Protein AF-A0A2V8SHE8-F1 (afdb_monomer)

pLDDT: mean 88.87, std 11.91, range [57.66, 98.12]

Sequence (48 aa):
MDRQPQQPSQPGSPPLDILILAAGLGTRMRSSTAKVLHKLGGRPLIAH

Mean predicted aligned error: 8.82 Å

Radius of gyration: 21.79 Å; Cα contacts (8 Å, |Δi|>4): 26; chains: 1; bounding box: 30×23×67 Å

Secondary structure (DSSP, 8-state):
---PPPPP-PPPPPP-----------GGG--SS-GGGSEETTEEGGG-

Structure (mmCIF, N/CA/C/O backbone):
data_AF-A0A2V8SHE8-F1
#
_entry.id   AF-A0A2V8SHE8-F1
#
loop_
_atom_site.group_PDB
_atom_site.id
_atom_site.type_symbol
_atom_site.label_atom_id
_atom_site.label_alt_id
_atom_site.label_comp_id
_atom_site.label_asym_id
_atom_site.label_entity_id
_atom_site.label_seq_id
_atom_site.pdbx_PDB_ins_code
_atom_site.Cartn_x
_atom_site.Cartn_y
_atom_site.Cartn_z
_atom_site.occupancy
_atom_site.B_iso_or_equiv
_atom_site.auth_seq_id
_atom_site.auth_comp_id
_atom_site.auth_asym_id
_atom_site.auth_atom_id
_atom_site.pdbx_PDB_model_num
ATOM 1 N N . MET A 1 1 ? 4.164 -14.900 -55.609 1.00 57.66 1 MET A N 1
ATOM 2 C CA . MET A 1 1 ? 5.277 -15.448 -54.794 1.00 57.66 1 MET A CA 1
ATOM 3 C C . MET A 1 1 ? 5.631 -14.336 -53.826 1.00 57.66 1 MET A C 1
ATOM 5 O O . MET A 1 1 ? 6.563 -13.576 -54.056 1.00 57.66 1 MET A O 1
ATOM 9 N N . ASP A 1 2 ? 4.775 -14.156 -52.823 1.00 66.06 2 ASP A N 1
ATOM 10 C CA . ASP A 1 2 ? 4.709 -12.927 -52.034 1.00 66.06 2 ASP A CA 1
ATOM 11 C C . ASP A 1 2 ? 5.508 -13.126 -50.749 1.00 66.06 2 ASP A C 1
ATOM 13 O O . ASP A 1 2 ? 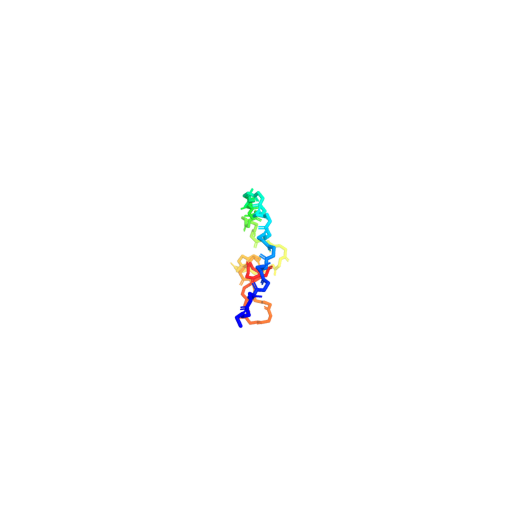5.102 -13.867 -49.854 1.00 66.06 2 ASP A O 1
ATOM 17 N N . ARG A 1 3 ? 6.699 -12.520 -50.672 1.00 69.56 3 ARG A N 1
ATOM 18 C CA . ARG A 1 3 ? 7.466 -12.488 -49.424 1.00 69.56 3 ARG A CA 1
ATOM 19 C C . ARG A 1 3 ? 6.732 -11.570 -48.452 1.00 69.56 3 ARG A C 1
ATOM 21 O O . ARG A 1 3 ? 6.707 -10.359 -48.654 1.00 69.56 3 ARG A O 1
ATOM 28 N N . GLN A 1 4 ? 6.150 -12.141 -47.400 1.00 66.69 4 GLN A N 1
ATOM 29 C CA . GLN A 1 4 ? 5.686 -11.357 -46.260 1.00 66.69 4 GLN A CA 1
ATOM 30 C C . GLN A 1 4 ? 6.867 -10.572 -45.663 1.00 66.69 4 GLN A C 1
ATOM 32 O O . GLN A 1 4 ? 7.939 -11.154 -45.459 1.00 66.69 4 GLN A O 1
ATOM 37 N N . PRO A 1 5 ? 6.700 -9.270 -45.381 1.00 69.62 5 PRO A N 1
ATOM 38 C CA . PRO A 1 5 ? 7.719 -8.494 -44.694 1.00 69.62 5 PRO A CA 1
ATOM 39 C C . PRO A 1 5 ? 7.885 -9.043 -43.275 1.00 69.62 5 PRO A C 1
ATOM 41 O O . PRO A 1 5 ? 6.928 -9.113 -42.505 1.00 69.62 5 PRO A O 1
ATOM 44 N N . GLN A 1 6 ? 9.105 -9.460 -42.938 1.00 69.88 6 GLN A N 1
ATOM 45 C CA . GLN A 1 6 ? 9.435 -9.873 -41.581 1.00 69.88 6 GLN A CA 1
ATOM 46 C C . GLN A 1 6 ? 9.347 -8.650 -40.665 1.00 69.88 6 GLN A C 1
ATOM 48 O O . GLN A 1 6 ? 10.012 -7.640 -40.901 1.00 69.88 6 GLN A O 1
ATOM 53 N N . GLN A 1 7 ? 8.486 -8.725 -39.648 1.00 67.81 7 GLN A N 1
ATOM 54 C CA . GLN A 1 7 ? 8.404 -7.702 -38.612 1.00 67.81 7 GLN A CA 1
ATOM 55 C C . GLN A 1 7 ? 9.760 -7.595 -37.901 1.00 67.81 7 GLN A C 1
ATOM 57 O O . GLN A 1 7 ? 10.358 -8.629 -37.590 1.00 67.81 7 GLN A O 1
ATOM 62 N N . PRO A 1 8 ? 10.253 -6.376 -37.624 1.00 68.31 8 PRO A N 1
ATOM 63 C CA . PRO A 1 8 ? 11.478 -6.207 -36.864 1.00 68.31 8 PRO A CA 1
ATOM 64 C C . PRO A 1 8 ? 11.292 -6.836 -35.481 1.00 68.31 8 PRO A C 1
ATOM 66 O O . PRO A 1 8 ? 10.380 -6.475 -34.736 1.00 68.31 8 PRO A O 1
ATOM 69 N N . SER A 1 9 ? 12.158 -7.790 -35.148 1.00 69.31 9 SER A N 1
ATOM 70 C CA . SER A 1 9 ? 12.276 -8.350 -33.808 1.00 69.31 9 SER A CA 1
ATOM 71 C C . SER A 1 9 ? 12.625 -7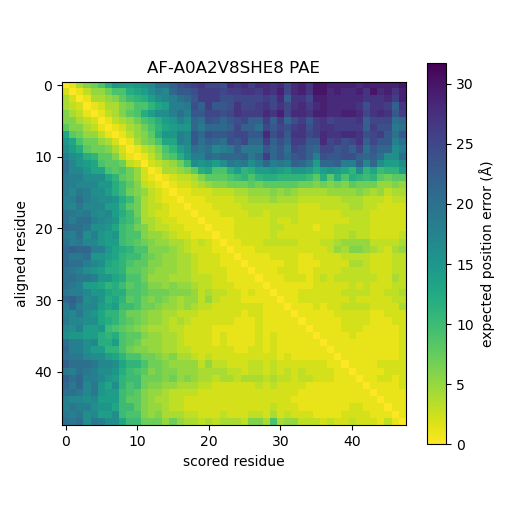.216 -32.849 1.00 69.31 9 SER A C 1
ATOM 73 O O . SER A 1 9 ? 13.745 -6.701 -32.889 1.00 69.31 9 SER A O 1
ATOM 75 N N . GLN A 1 10 ? 11.667 -6.778 -32.029 1.00 74.38 10 GLN A N 1
ATOM 76 C CA . GLN A 1 10 ? 11.966 -5.787 -31.004 1.00 74.38 10 GLN A CA 1
ATOM 77 C C . GLN A 1 10 ? 13.031 -6.363 -30.061 1.00 74.38 10 GLN A C 1
ATOM 79 O O . GLN A 1 10 ? 12.880 -7.504 -29.614 1.00 74.38 10 GLN A O 1
ATOM 84 N N . PRO A 1 11 ? 14.113 -5.622 -29.765 1.00 72.75 11 PRO A N 1
ATOM 85 C CA . PRO A 1 11 ? 15.068 -6.055 -28.759 1.00 72.75 11 PRO A CA 1
ATOM 86 C C . PRO A 1 11 ? 14.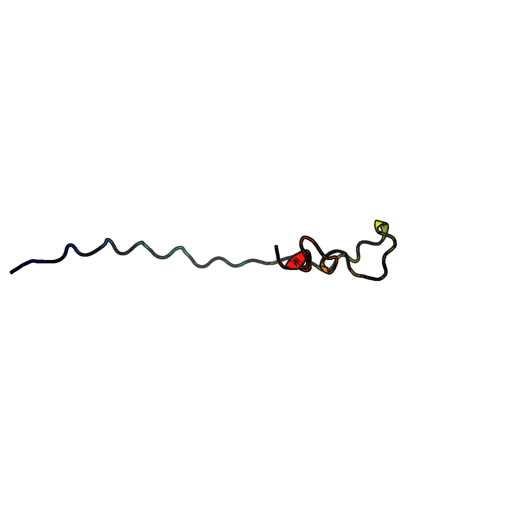329 -6.196 -27.424 1.00 72.75 11 PRO A C 1
ATOM 88 O O . PRO A 1 11 ? 13.657 -5.266 -26.979 1.00 72.75 11 PRO A O 1
ATOM 91 N N . GLY A 1 12 ? 14.416 -7.380 -26.813 1.00 79.06 12 GLY A N 1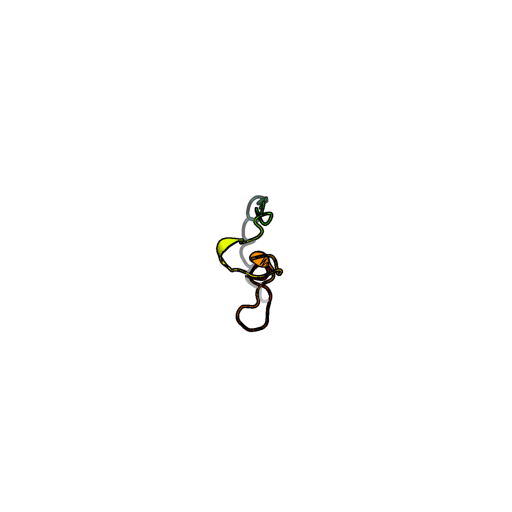
ATOM 92 C CA . GLY A 1 12 ? 13.833 -7.626 -25.499 1.00 79.06 12 GLY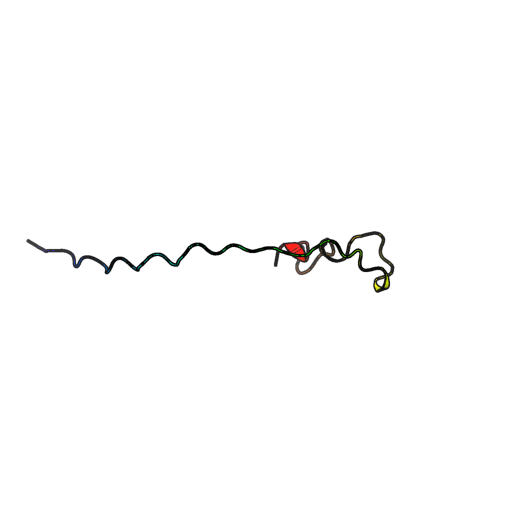 A CA 1
ATOM 93 C C . GLY A 1 12 ? 14.408 -6.642 -24.486 1.00 79.06 12 GLY A C 1
ATOM 94 O O . GLY A 1 12 ? 15.622 -6.438 -24.437 1.00 79.06 12 GLY A O 1
ATOM 95 N N . SER A 1 13 ? 13.543 -5.997 -23.705 1.00 83.00 13 SER A N 1
ATOM 96 C CA . SER A 1 13 ? 13.983 -5.133 -22.611 1.00 83.00 13 SER A CA 1
ATOM 97 C C . SER A 1 13 ? 14.848 -5.937 -21.630 1.00 83.00 13 SER A C 1
ATOM 99 O O . SER A 1 13 ? 14.562 -7.117 -21.405 1.00 83.00 13 SER A O 1
ATOM 101 N N . PRO A 1 14 ? 15.898 -5.335 -21.042 1.00 85.88 14 PRO A N 1
ATOM 102 C CA . PRO A 1 14 ? 16.662 -6.004 -19.998 1.00 85.88 14 PRO A CA 1
ATOM 103 C C . PRO A 1 14 ? 15.734 -6.396 -18.833 1.00 85.88 14 PRO A C 1
ATOM 105 O O . PRO A 1 14 ? 14.738 -5.704 -18.593 1.00 85.88 14 PRO A O 1
ATOM 108 N N . PRO A 1 15 ? 16.032 -7.494 -18.115 1.00 89.62 15 PRO A N 1
ATOM 109 C CA . PRO A 1 15 ? 15.228 -7.927 -16.979 1.00 89.62 15 PRO A CA 1
ATOM 110 C C . PRO A 1 15 ? 15.151 -6.821 -15.919 1.00 89.62 15 PRO A C 1
ATOM 112 O O . PRO A 1 15 ? 16.159 -6.200 -15.580 1.00 89.62 15 PRO A O 1
ATOM 115 N N . LEU A 1 16 ? 13.937 -6.574 -15.424 1.00 91.88 16 LEU A N 1
ATOM 116 C CA . LEU A 1 16 ? 13.633 -5.568 -14.411 1.00 91.88 16 LEU A CA 1
ATOM 117 C C . LEU A 1 16 ? 13.160 -6.260 -13.133 1.00 91.88 16 LEU A C 1
ATOM 119 O O . LEU A 1 16 ? 12.125 -6.926 -13.141 1.00 91.88 16 LEU A O 1
ATOM 123 N N . ASP A 1 17 ? 13.873 -6.027 -12.035 1.00 95.62 17 ASP A N 1
ATOM 124 C CA . ASP A 1 17 ? 13.463 -6.462 -10.702 1.00 95.62 17 ASP A CA 1
ATOM 125 C C . ASP A 1 17 ? 12.704 -5.345 -9.978 1.00 95.62 17 ASP A C 1
ATOM 127 O O . ASP A 1 17 ? 13.121 -4.184 -9.975 1.00 95.62 17 ASP A O 1
ATOM 131 N N . ILE A 1 18 ? 11.583 -5.695 -9.342 1.00 94.81 18 ILE A N 1
ATOM 132 C CA . ILE A 1 18 ? 10.715 -4.746 -8.632 1.00 94.81 18 ILE A CA 1
ATOM 133 C C . ILE A 1 18 ? 10.492 -5.233 -7.199 1.00 94.81 18 ILE A C 1
ATOM 135 O O . ILE A 1 18 ? 10.011 -6.342 -6.975 1.00 94.81 18 ILE A O 1
ATOM 139 N N . LEU A 1 19 ? 10.779 -4.367 -6.223 1.00 96.12 19 LEU A N 1
ATOM 140 C CA . LEU A 1 19 ? 10.490 -4.589 -4.806 1.00 96.12 19 LEU A CA 1
ATOM 141 C C . LEU A 1 19 ? 9.421 -3.602 -4.325 1.00 96.12 19 LEU A C 1
ATOM 143 O O . LEU A 1 19 ? 9.643 -2.393 -4.310 1.00 96.12 19 LEU A O 1
ATOM 147 N N . ILE A 1 20 ? 8.276 -4.118 -3.877 1.00 94.38 20 ILE A N 1
ATOM 148 C CA . ILE A 1 20 ? 7.185 -3.300 -3.335 1.00 94.38 20 ILE A CA 1
ATOM 149 C C . ILE A 1 20 ? 7.235 -3.320 -1.805 1.00 94.38 20 ILE A C 1
ATOM 151 O O . ILE A 1 20 ? 7.030 -4.351 -1.166 1.00 94.38 20 ILE A O 1
ATOM 155 N N . LEU A 1 21 ? 7.462 -2.154 -1.196 1.00 96.12 21 LEU A N 1
ATOM 156 C CA . LEU A 1 21 ? 7.491 -2.004 0.259 1.00 96.12 21 LEU A CA 1
ATOM 157 C C . LEU A 1 21 ? 6.074 -1.792 0.819 1.00 96.12 21 LEU A C 1
ATOM 159 O O . LEU A 1 21 ? 5.560 -0.674 0.871 1.00 96.12 21 LEU A O 1
ATOM 163 N N . ALA A 1 22 ? 5.449 -2.881 1.274 1.00 95.69 22 ALA A N 1
ATOM 164 C CA . ALA A 1 22 ? 4.041 -2.913 1.688 1.00 95.69 22 ALA A CA 1
ATOM 165 C C . ALA A 1 22 ? 3.799 -3.142 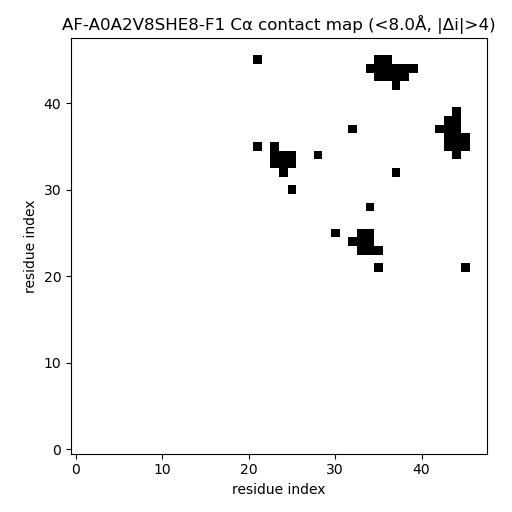3.199 1.00 95.69 22 ALA A C 1
ATOM 167 O O . ALA A 1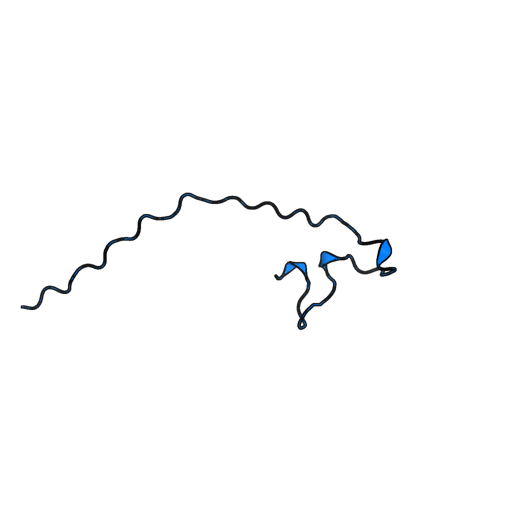 22 ? 2.662 -3.344 3.615 1.00 95.69 22 ALA A O 1
ATOM 168 N N . ALA A 1 23 ? 4.832 -3.076 4.046 1.00 94.06 23 ALA A N 1
ATOM 169 C CA . ALA A 1 23 ? 4.742 -3.460 5.466 1.00 9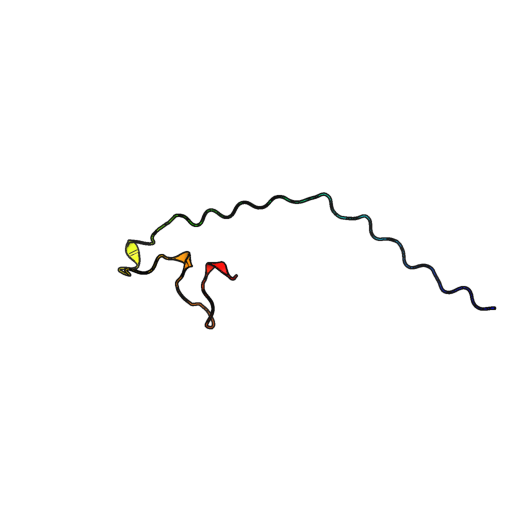4.06 23 ALA A CA 1
ATOM 170 C C . ALA A 1 23 ? 4.011 -2.456 6.394 1.00 94.06 23 ALA A C 1
ATOM 172 O O . ALA A 1 23 ? 3.814 -2.724 7.577 1.00 94.06 23 ALA A O 1
ATOM 173 N N . GLY A 1 24 ? 3.6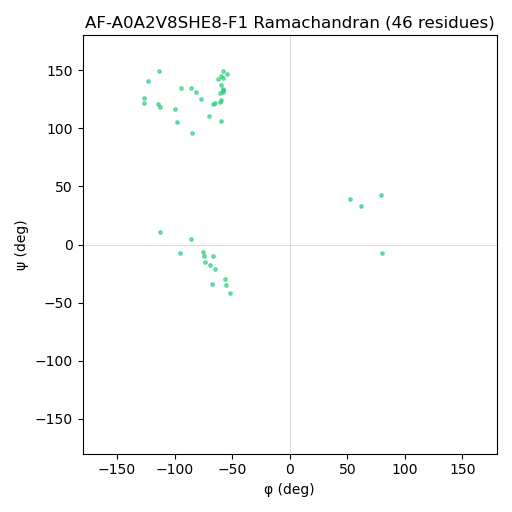23 -1.273 5.905 1.00 95.44 24 GLY A N 1
ATOM 174 C CA . GLY A 1 24 ? 3.041 -0.225 6.752 1.00 95.44 24 GLY A CA 1
ATOM 175 C C . GLY A 1 24 ? 1.577 -0.480 7.133 1.00 95.44 24 GLY A C 1
ATOM 176 O O . GLY A 1 24 ? 0.723 -0.562 6.254 1.00 95.44 24 GLY A O 1
ATOM 177 N N . LEU A 1 25 ? 1.262 -0.480 8.435 1.00 95.50 25 LEU A N 1
ATOM 178 C CA . LEU A 1 25 ? -0.101 -0.721 8.944 1.00 95.50 25 LEU A CA 1
ATOM 179 C C . LEU A 1 25 ? -1.109 0.387 8.597 1.00 95.50 25 LEU A C 1
ATOM 181 O O . LEU A 1 25 ? -2.272 0.100 8.351 1.00 95.50 25 LEU A O 1
ATOM 185 N N . GLY A 1 26 ? -0.681 1.651 8.534 1.00 96.62 26 GLY A N 1
ATOM 186 C CA . GLY A 1 26 ? -1.599 2.776 8.300 1.00 96.62 26 GLY A CA 1
ATOM 187 C C . GLY A 1 26 ? -2.366 3.221 9.548 1.00 96.62 26 GLY A C 1
ATOM 188 O O . GLY A 1 26 ? -3.545 3.539 9.470 1.00 96.62 26 GLY A O 1
ATOM 189 N N . THR A 1 27 ? -1.699 3.297 10.703 1.00 96.62 27 THR A N 1
ATOM 190 C CA . THR A 1 27 ? -2.317 3.578 12.017 1.00 96.62 27 THR A CA 1
ATOM 191 C C . THR A 1 27 ? -3.121 4.884 12.089 1.00 96.62 27 THR A C 1
ATOM 193 O O . THR A 1 27 ? -4.124 4.951 12.796 1.00 96.62 27 THR A O 1
ATOM 196 N N . ARG A 1 28 ? -2.760 5.913 11.308 1.00 97.19 28 ARG A N 1
ATOM 197 C CA . ARG A 1 28 ? -3.531 7.172 11.218 1.00 97.19 28 ARG A CA 1
ATOM 198 C C . ARG A 1 28 ? -4.927 6.993 10.611 1.00 97.19 28 ARG A C 1
ATOM 200 O O . ARG A 1 28 ? -5.798 7.827 10.847 1.00 97.19 28 ARG A O 1
ATOM 207 N N . MET A 1 29 ? -5.152 5.913 9.860 1.00 97.19 29 MET A N 1
ATOM 208 C CA . MET A 1 29 ? -6.447 5.603 9.246 1.00 97.19 29 MET A CA 1
ATOM 209 C C . MET A 1 29 ? -7.476 5.089 10.260 1.00 97.19 29 MET A C 1
ATOM 211 O O . MET A 1 29 ? -8.643 4.982 9.902 1.00 97.19 29 MET A O 1
ATOM 215 N N . ARG A 1 30 ? -7.073 4.788 11.511 1.00 96.25 30 ARG A N 1
ATOM 216 C CA . ARG A 1 30 ? -7.963 4.261 12.567 1.00 96.25 30 ARG A CA 1
ATOM 217 C C . ARG A 1 30 ? -8.759 3.028 12.107 1.00 96.25 30 ARG A C 1
ATOM 219 O O . ARG A 1 30 ? -9.930 2.871 12.424 1.00 96.25 30 ARG A O 1
ATOM 226 N N . SER A 1 31 ? -8.096 2.160 11.350 1.00 96.44 31 SER A N 1
ATOM 227 C CA . SER A 1 31 ? -8.641 0.925 10.790 1.00 96.44 31 SER A CA 1
ATOM 228 C C . SER A 1 31 ? -7.786 -0.251 11.247 1.00 96.44 31 SER A C 1
ATOM 230 O O . SER A 1 31 ? -6.561 -0.137 11.303 1.00 96.44 31 SER A O 1
ATOM 232 N N . SER A 1 32 ? -8.422 -1.380 11.562 1.00 96.12 32 SER A N 1
ATOM 233 C CA . SER A 1 32 ? -7.729 -2.652 11.811 1.00 96.12 32 SER A CA 1
ATOM 234 C C . SER A 1 32 ? -7.207 -3.294 10.522 1.00 96.12 32 SER A C 1
ATOM 236 O O . SER A 1 32 ? -6.372 -4.194 10.566 1.00 96.12 32 SER A O 1
ATOM 238 N N . THR A 1 33 ? -7.680 -2.828 9.364 1.00 96.12 33 THR A N 1
ATOM 239 C CA . THR A 1 33 ? -7.215 -3.287 8.054 1.00 96.12 33 THR A CA 1
ATOM 240 C C . THR A 1 33 ? -5.912 -2.572 7.698 1.00 96.12 33 THR A C 1
ATOM 242 O O . THR A 1 33 ? -5.838 -1.349 7.781 1.00 96.12 33 THR A O 1
ATOM 245 N N . ALA A 1 34 ? -4.881 -3.303 7.262 1.00 97.19 34 ALA A N 1
ATOM 246 C CA . ALA A 1 34 ? -3.638 -2.686 6.793 1.00 97.19 34 ALA A CA 1
ATOM 247 C C . ALA A 1 34 ? -3.896 -1.760 5.591 1.00 97.19 34 ALA A C 1
ATOM 249 O O . ALA A 1 34 ? -4.738 -2.062 4.737 1.00 97.19 34 ALA A O 1
ATOM 250 N N . LYS A 1 35 ? -3.157 -0.645 5.475 1.00 97.31 35 LYS A N 1
ATOM 251 C CA . LYS A 1 35 ? -3.408 0.362 4.419 1.00 97.31 35 LYS A CA 1
ATOM 252 C C . LYS A 1 35 ? -3.479 -0.247 3.014 1.00 97.31 35 LYS A C 1
ATOM 254 O O . LYS A 1 35 ? -4.384 0.074 2.262 1.00 97.31 35 LYS A O 1
ATOM 259 N N . VAL A 1 36 ? -2.592 -1.191 2.702 1.00 97.44 36 VAL A N 1
ATOM 260 C CA . VAL A 1 36 ? -2.469 -1.815 1.373 1.00 97.44 36 VAL A CA 1
ATOM 261 C C . VAL A 1 36 ? -3.650 -2.722 1.001 1.00 97.44 36 VAL A C 1
ATOM 263 O O . VAL A 1 36 ? -3.859 -3.008 -0.175 1.00 97.44 36 VAL A O 1
ATOM 266 N N . LEU A 1 37 ? -4.445 -3.144 1.991 1.00 97.44 37 LEU A N 1
ATOM 267 C CA . LEU A 1 37 ? -5.627 -3.989 1.800 1.00 97.44 37 LEU A CA 1
ATOM 268 C C . LEU A 1 37 ? -6.937 -3.194 1.700 1.00 97.44 37 LEU A C 1
ATOM 270 O O . LEU A 1 37 ? -7.976 -3.778 1.389 1.00 97.44 37 LEU A O 1
ATOM 274 N N . HIS A 1 38 ? -6.919 -1.878 1.938 1.00 97.62 38 HIS A N 1
ATOM 275 C CA . HIS A 1 38 ? -8.107 -1.049 1.729 1.00 97.62 38 HIS A CA 1
ATOM 276 C C . HIS A 1 38 ? -8.515 -1.075 0.254 1.00 97.62 38 HIS A C 1
ATOM 278 O O . HIS A 1 38 ? -7.659 -1.097 -0.625 1.00 97.62 38 HIS A O 1
ATOM 284 N N . LYS A 1 39 ? -9.821 -1.093 -0.028 1.00 97.56 39 LYS A N 1
ATOM 285 C CA . LYS A 1 39 ? -10.322 -1.219 -1.400 1.00 97.56 39 LYS A CA 1
ATOM 286 C C . LYS A 1 39 ? -10.418 0.138 -2.101 1.00 97.56 39 LYS A C 1
ATOM 288 O O . LYS A 1 39 ? -10.997 1.071 -1.555 1.00 97.56 39 LYS A O 1
ATOM 293 N N . LEU A 1 40 ? -9.944 0.198 -3.342 1.00 96.81 40 LEU A N 1
ATOM 294 C CA . LEU A 1 40 ? -10.136 1.277 -4.307 1.00 96.81 40 LEU A CA 1
ATOM 295 C C . LEU A 1 40 ? -10.682 0.673 -5.608 1.00 96.81 40 LEU A C 1
ATOM 297 O O . LEU A 1 40 ? -10.079 -0.237 -6.179 1.00 96.81 40 LEU A O 1
ATOM 301 N N . GLY A 1 41 ? -11.860 1.130 -6.047 1.00 96.44 41 GLY A N 1
ATOM 302 C CA . GLY A 1 41 ? -12.529 0.560 -7.226 1.00 96.44 41 GLY A CA 1
ATOM 303 C C . GLY A 1 41 ? -12.889 -0.924 -7.063 1.00 96.44 41 GLY A C 1
ATOM 304 O O . GLY A 1 41 ? -12.796 -1.698 -8.009 1.00 96.44 41 GLY A O 1
ATOM 305 N N . GLY A 1 42 ? -13.223 -1.351 -5.840 1.00 97.56 42 GLY A N 1
ATOM 306 C CA . GLY A 1 42 ? -13.570 -2.743 -5.522 1.00 97.56 42 GLY A CA 1
ATOM 307 C C . GLY A 1 42 ? -12.380 -3.694 -5.333 1.00 97.56 42 GLY A C 1
ATOM 308 O O . GLY A 1 42 ? -12.586 -4.818 -4.873 1.00 97.56 42 GLY A O 1
ATOM 309 N N . ARG A 1 43 ? -11.145 -3.254 -5.606 1.00 98.12 43 ARG A N 1
ATOM 310 C CA . ARG A 1 43 ? -9.913 -4.052 -5.460 1.00 98.12 43 ARG A CA 1
ATOM 311 C C . ARG A 1 43 ? -9.010 -3.493 -4.357 1.00 98.12 43 ARG A C 1
ATOM 313 O O . ARG A 1 43 ? -9.045 -2.287 -4.141 1.00 98.12 43 ARG A O 1
ATOM 320 N N . PRO A 1 44 ? -8.219 -4.318 -3.648 1.00 98.00 44 PRO A N 1
ATOM 321 C CA . PRO A 1 44 ? -7.227 -3.824 -2.689 1.00 98.00 44 PRO A CA 1
ATOM 322 C C . PRO A 1 44 ? -6.262 -2.813 -3.324 1.00 98.00 44 PRO A C 1
ATOM 324 O O . PRO A 1 44 ? -5.914 -2.968 -4.490 1.00 98.00 44 PRO A O 1
ATOM 327 N N . LEU A 1 45 ? -5.799 -1.817 -2.562 1.00 96.81 45 LEU A N 1
ATOM 328 C CA . LEU A 1 45 ? -4.870 -0.787 -3.043 1.00 96.81 45 LEU A CA 1
ATOM 329 C C . LEU A 1 45 ? -3.585 -1.372 -3.641 1.00 96.81 45 LEU A C 1
ATOM 331 O O . LEU A 1 45 ? -3.091 -0.822 -4.610 1.00 96.81 45 LEU A O 1
ATOM 335 N N . ILE A 1 46 ? -3.075 -2.489 -3.109 1.00 96.44 46 ILE A N 1
ATOM 336 C CA . ILE A 1 46 ? -1.878 -3.172 -3.641 1.00 96.44 46 ILE A CA 1
ATOM 337 C C . ILE A 1 46 ? -2.070 -3.793 -5.036 1.00 96.44 46 ILE A C 1
ATOM 339 O O . ILE A 1 46 ? -1.108 -4.257 -5.636 1.00 96.44 46 ILE A O 1
ATOM 343 N N . ALA A 1 47 ? -3.303 -3.853 -5.542 1.00 96.50 47 ALA A N 1
ATOM 344 C CA . ALA A 1 47 ? -3.601 -4.372 -6.876 1.00 96.50 47 ALA A CA 1
ATOM 345 C C . ALA A 1 47 ? -3.470 -3.313 -7.991 1.00 96.50 47 ALA A C 1
ATOM 347 O O . ALA A 1 47 ? -3.818 -3.614 -9.135 1.00 96.50 47 ALA A O 1
ATOM 348 N N . HIS A 1 48 ? -3.019 -2.101 -7.653 1.00 92.81 48 HIS A N 1
ATOM 349 C CA . HIS A 1 48 ? -2.783 -0.970 -8.554 1.00 92.81 48 HIS A CA 1
ATOM 350 C C . HIS A 1 48 ? -1.342 -0.488 -8.400 1.00 92.81 48 HIS A C 1
ATOM 352 O O . HIS A 1 48 ? -0.766 -0.085 -9.431 1.00 92.81 48 HIS A O 1
#

Solvent-accessible surface area (backbone atoms only — not comparable to full-atom values): 3527 Å² total; per-residue (Å²): 138,82,80,77,81,79,74,81,79,74,81,77,76,77,92,80,89,84,84,82,93,71,86,60,52,45,73,91,70,77,48,94,60,41,49,48,64,43,68,54,96,89,36,39,47,73,79,111

Foldseek 3Di:
DDDDDDDPDDPDDDDDDDDDDQPAQPVVVVDNHRQQQDDDPNGGNVVD